Protein AF-A0A2D4PFI2-F1 (afdb_monomer_lite)

Organism: Micrurus surinamensis (NCBI:txid129470)

pLDDT: mean 85.73, std 15.77, range [30.81, 98.06]

Structure (mmCIF, N/CA/C/O backbone):
data_AF-A0A2D4PFI2-F1
#
_entry.id   AF-A0A2D4PFI2-F1
#
loop_
_atom_site.group_PDB
_atom_site.id
_atom_site.type_symbol
_atom_site.label_atom_id
_atom_site.label_alt_id
_atom_site.label_comp_id
_atom_site.label_asym_id
_atom_site.label_entity_id
_atom_site.label_seq_id
_atom_site.pdbx_PDB_ins_code
_atom_site.Cartn_x
_atom_site.Cartn_y
_atom_site.Cartn_z
_atom_site.occupancy
_atom_site.B_iso_or_equiv
_atom_site.auth_seq_id
_atom_site.auth_comp_id
_atom_site.auth_asym_id
_atom_site.auth_atom_id
_atom_site.pdbx_PDB_model_num
ATOM 1 N N . SER A 1 1 ? 15.215 8.730 -15.351 1.00 56.19 1 SER A N 1
ATOM 2 C CA . SER A 1 1 ? 14.615 8.211 -14.113 1.00 56.19 1 SER A CA 1
ATOM 3 C C . SER A 1 1 ? 13.124 8.198 -14.314 1.00 56.19 1 SER A C 1
ATOM 5 O O . SER A 1 1 ? 12.601 9.227 -14.721 1.00 56.19 1 SER A O 1
ATOM 7 N N . GLU A 1 2 ? 12.469 7.061 -14.118 1.00 67.50 2 GLU A N 1
ATOM 8 C CA . GLU A 1 2 ? 11.013 6.961 -14.252 1.00 67.50 2 GLU A CA 1
ATOM 9 C C . GLU A 1 2 ? 10.308 7.456 -12.959 1.00 67.50 2 GLU A C 1
ATOM 11 O O . GLU A 1 2 ? 9.150 7.866 -12.981 1.00 67.50 2 GLU A O 1
ATOM 16 N N . SER A 1 3 ? 11.036 7.530 -11.837 1.00 78.00 3 SER A N 1
ATOM 17 C CA . SER A 1 3 ? 10.555 8.084 -10.565 1.00 78.00 3 SER A CA 1
ATOM 18 C C . SER A 1 3 ? 10.275 9.589 -10.612 1.00 78.00 3 SER A C 1
ATOM 20 O O . SER A 1 3 ? 10.836 10.338 -11.420 1.00 78.00 3 SER A O 1
ATOM 22 N N . VAL A 1 4 ? 9.422 10.051 -9.695 1.00 77.88 4 VAL A N 1
ATOM 23 C CA . VAL A 1 4 ? 9.119 11.476 -9.552 1.00 77.88 4 VAL A CA 1
ATOM 24 C C . VAL A 1 4 ? 10.314 12.182 -8.916 1.00 77.88 4 VAL A C 1
ATOM 26 O O . VAL A 1 4 ? 10.880 11.725 -7.924 1.00 77.88 4 VAL A O 1
ATOM 29 N N . THR A 1 5 ? 10.696 13.337 -9.461 1.00 79.00 5 THR A N 1
ATOM 30 C CA . THR A 1 5 ? 11.702 14.195 -8.829 1.00 79.00 5 THR A CA 1
ATOM 31 C C . THR A 1 5 ? 11.097 14.836 -7.575 1.00 79.00 5 THR A C 1
ATOM 33 O O . THR A 1 5 ? 10.146 15.622 -7.712 1.00 79.00 5 THR A O 1
ATOM 36 N N . PRO A 1 6 ? 11.621 14.554 -6.365 1.00 74.75 6 PRO A N 1
ATOM 37 C CA . PRO A 1 6 ? 11.135 15.191 -5.150 1.00 74.75 6 PRO A CA 1
ATOM 38 C C . PRO A 1 6 ? 11.287 16.702 -5.275 1.00 74.75 6 PRO A C 1
ATOM 40 O O . PRO A 1 6 ? 12.320 17.202 -5.725 1.00 74.75 6 PRO A O 1
ATOM 43 N N . ASN A 1 7 ? 10.255 17.446 -4.898 1.00 76.25 7 ASN A N 1
ATOM 44 C CA . ASN A 1 7 ? 10.329 18.899 -4.884 1.00 76.25 7 ASN A CA 1
ATOM 45 C C . ASN A 1 7 ? 9.591 19.458 -3.663 1.00 76.25 7 ASN A C 1
ATOM 47 O O . ASN A 1 7 ? 8.689 18.798 -3.149 1.00 76.25 7 ASN A O 1
ATOM 51 N N . PRO A 1 8 ? 9.913 20.684 -3.213 1.00 71.94 8 PRO A N 1
ATOM 52 C CA . PRO A 1 8 ? 9.300 21.259 -2.015 1.00 71.94 8 PRO A CA 1
ATOM 53 C C . PRO A 1 8 ? 7.770 21.390 -2.070 1.00 71.94 8 PRO A C 1
ATOM 55 O O . PRO A 1 8 ? 7.137 21.520 -1.032 1.00 71.94 8 PRO A O 1
ATOM 58 N N . ARG A 1 9 ? 7.163 21.368 -3.266 1.00 73.88 9 ARG A N 1
ATOM 59 C CA . ARG A 1 9 ? 5.702 21.434 -3.449 1.00 73.88 9 ARG A CA 1
ATOM 60 C C . ARG A 1 9 ? 5.040 20.052 -3.476 1.00 73.88 9 ARG A C 1
ATOM 62 O O . ARG A 1 9 ? 3.823 19.969 -3.586 1.00 73.88 9 ARG A O 1
ATOM 69 N N . SER A 1 10 ? 5.828 18.983 -3.438 1.00 73.94 10 SER A N 1
ATOM 70 C CA . SER A 1 10 ? 5.381 17.593 -3.452 1.00 73.94 10 SER A CA 1
ATOM 71 C C . SER A 1 10 ? 6.451 16.716 -2.786 1.00 73.94 10 SER A C 1
ATOM 73 O O . SER A 1 10 ? 7.174 16.007 -3.499 1.00 73.94 10 SER A O 1
ATOM 75 N N . PRO A 1 11 ? 6.598 16.796 -1.451 1.00 83.94 11 PRO A N 1
ATOM 76 C CA . PRO A 1 11 ? 7.528 15.950 -0.715 1.00 83.94 11 PRO A CA 1
ATOM 77 C C . PRO A 1 11 ? 7.133 14.472 -0.817 1.00 83.94 11 PRO A C 1
ATOM 79 O O . PRO A 1 11 ? 5.997 14.138 -1.156 1.00 83.94 11 PRO A O 1
ATOM 82 N N . LEU A 1 12 ? 8.101 13.602 -0.540 1.00 90.88 12 LEU A N 1
ATOM 83 C CA . LEU A 1 12 ? 7.846 12.187 -0.294 1.00 90.88 12 LEU A CA 1
ATOM 84 C C . LEU A 1 12 ? 7.483 12.004 1.179 1.00 90.88 12 LEU A C 1
ATOM 86 O O . LEU A 1 12 ? 8.024 12.703 2.038 1.00 90.88 12 LEU A O 1
ATOM 90 N N . GLU A 1 13 ? 6.587 11.068 1.456 1.00 91.75 13 GLU A N 1
ATOM 91 C CA . GLU A 1 13 ? 6.017 10.853 2.783 1.00 91.75 13 GLU A CA 1
ATOM 92 C C . GLU A 1 13 ? 6.116 9.382 3.196 1.00 91.75 13 GLU A C 1
ATOM 94 O O . GLU A 1 13 ? 6.292 8.479 2.372 1.00 91.75 13 GLU A O 1
ATOM 99 N N . ASP A 1 14 ? 5.984 9.156 4.500 1.00 94.56 14 ASP A N 1
ATOM 100 C CA . ASP A 1 14 ? 5.856 7.827 5.078 1.00 94.56 14 ASP A CA 1
ATOM 101 C C . ASP A 1 14 ? 4.375 7.527 5.322 1.00 94.56 14 ASP A C 1
ATOM 103 O O . ASP A 1 14 ? 3.737 8.159 6.166 1.00 94.56 14 ASP A O 1
ATOM 107 N N . TYR A 1 15 ? 3.835 6.532 4.625 1.00 93.94 15 TYR A N 1
ATOM 108 C CA . TYR A 1 15 ? 2.454 6.088 4.785 1.00 93.94 15 TYR A CA 1
ATOM 109 C C . TYR A 1 15 ? 2.393 4.810 5.610 1.00 93.94 15 TYR A C 1
ATOM 111 O O . TYR A 1 15 ? 3.229 3.919 5.478 1.00 93.94 15 TYR A O 1
ATOM 119 N N . SER A 1 16 ? 1.375 4.694 6.456 1.00 95.94 16 SER A N 1
ATOM 120 C CA . SER A 1 16 ? 1.025 3.443 7.127 1.00 95.94 16 SER A CA 1
ATOM 121 C C . SER A 1 16 ? -0.459 3.175 6.931 1.00 95.94 16 SER A C 1
ATOM 123 O O . SER A 1 16 ? -1.292 4.048 7.168 1.00 95.94 16 SER A O 1
ATOM 125 N N . LEU A 1 17 ? -0.785 1.974 6.466 1.00 95.50 17 LEU A N 1
ATOM 126 C CA . LEU A 1 17 ? -2.146 1.481 6.358 1.00 95.50 17 LEU A CA 1
ATOM 127 C C . LEU A 1 17 ? -2.395 0.492 7.480 1.00 95.50 17 LEU A C 1
ATOM 129 O O . LEU A 1 17 ? -1.618 -0.439 7.678 1.00 95.50 17 LEU A O 1
ATOM 133 N N . HIS A 1 18 ? -3.507 0.685 8.173 1.00 96.94 18 HIS A N 1
ATOM 134 C CA . HIS A 1 18 ? -3.879 -0.089 9.344 1.00 96.94 18 HIS A CA 1
ATOM 135 C C . HIS A 1 18 ? -5.188 -0.828 9.084 1.00 96.94 18 HIS A C 1
ATOM 137 O O . HIS A 1 18 ? -6.143 -0.237 8.578 1.00 96.94 18 HIS A O 1
ATOM 143 N N . ILE A 1 19 ? -5.249 -2.099 9.475 1.00 97.44 19 ILE A N 1
ATOM 144 C CA . ILE A 1 19 ? -6.514 -2.824 9.601 1.00 97.44 19 ILE A CA 1
ATOM 145 C C . ILE A 1 19 ? -6.926 -2.766 11.064 1.00 97.44 19 ILE A C 1
ATOM 147 O O . ILE A 1 19 ? -6.155 -3.145 11.944 1.00 97.44 19 ILE A O 1
ATOM 151 N N . ILE A 1 20 ? -8.141 -2.293 11.321 1.00 97.25 20 ILE A N 1
ATOM 152 C CA . ILE A 1 20 ? -8.683 -2.147 12.669 1.00 97.25 20 ILE A CA 1
ATOM 153 C C . ILE A 1 20 ? -9.968 -2.963 12.757 1.00 97.25 20 ILE A C 1
ATOM 155 O O . ILE A 1 20 ? -10.877 -2.787 11.945 1.00 97.25 20 ILE A O 1
ATOM 159 N N . ASP A 1 21 ? -10.052 -3.837 13.755 1.00 95.88 21 ASP A N 1
ATOM 160 C CA . ASP A 1 21 ? -11.314 -4.453 14.150 1.00 95.88 21 ASP A CA 1
ATOM 161 C C . ASP A 1 21 ? -12.178 -3.398 14.850 1.00 95.88 21 ASP A C 1
ATOM 163 O O . ASP A 1 21 ? -11.843 -2.918 15.931 1.00 95.88 21 ASP A O 1
ATOM 167 N N . LEU A 1 22 ? -13.300 -3.033 14.231 1.00 95.38 22 LEU A N 1
ATOM 168 C CA . LEU A 1 22 ? -14.195 -1.996 14.743 1.00 95.38 22 LEU A CA 1
ATOM 169 C C . LEU A 1 22 ? -14.997 -2.430 15.976 1.00 95.38 22 LEU A C 1
ATOM 171 O O . LEU A 1 22 ? -15.452 -1.567 16.722 1.00 95.38 22 LEU A O 1
ATOM 175 N N . HIS A 1 23 ? -15.190 -3.733 16.201 1.00 96.06 23 HIS A N 1
ATOM 176 C CA . HIS A 1 23 ? -15.917 -4.216 17.373 1.00 96.06 23 HIS A CA 1
ATOM 177 C C . HIS A 1 23 ? -15.055 -4.114 18.632 1.00 96.06 23 HIS A C 1
ATOM 179 O O . HIS A 1 23 ? -15.521 -3.653 19.672 1.00 96.06 23 HIS A O 1
ATOM 185 N N . THR A 1 24 ? -13.793 -4.534 18.530 1.00 96.44 24 THR A N 1
ATOM 186 C CA . THR A 1 24 ? -12.859 -4.552 19.665 1.00 96.44 24 THR A CA 1
ATOM 187 C C . THR A 1 24 ? -11.966 -3.312 19.743 1.00 96.44 24 THR A C 1
ATOM 189 O O . THR A 1 24 ? -11.332 -3.080 20.769 1.00 96.44 24 THR A O 1
ATOM 192 N N . GLY A 1 25 ? -11.891 -2.517 18.672 1.00 95.50 25 GLY A N 1
ATOM 193 C CA . GLY A 1 25 ? -10.954 -1.399 18.528 1.00 95.50 25 GLY A CA 1
ATOM 194 C C . GLY A 1 25 ? -9.498 -1.836 18.329 1.00 95.50 25 GLY A C 1
ATOM 195 O O . GLY A 1 25 ? -8.591 -1.009 18.416 1.00 95.50 25 GLY A O 1
ATOM 196 N N . ARG A 1 26 ? -9.243 -3.131 18.104 1.00 97.12 26 ARG A N 1
ATOM 197 C CA . ARG A 1 26 ? -7.889 -3.685 18.025 1.00 97.12 26 ARG A CA 1
ATOM 198 C C . ARG A 1 26 ? -7.250 -3.390 16.668 1.00 97.12 26 ARG A C 1
ATOM 200 O O . ARG A 1 26 ? -7.846 -3.652 15.627 1.00 97.12 26 ARG A O 1
ATOM 207 N N . LEU A 1 27 ? -6.000 -2.928 16.684 1.00 97.44 27 LEU A N 1
ATOM 208 C CA . LEU A 1 27 ? -5.137 -2.904 15.501 1.00 97.44 27 LEU A CA 1
ATOM 209 C C . LEU A 1 27 ? -4.749 -4.345 15.135 1.00 97.44 27 LEU A C 1
ATOM 211 O O . LEU A 1 27 ? -4.069 -5.012 15.914 1.00 97.44 27 LEU A O 1
ATOM 215 N N . CYS A 1 28 ? -5.197 -4.824 13.979 1.00 97.50 28 CYS A N 1
ATOM 216 C CA . CYS A 1 28 ? -4.987 -6.202 13.534 1.00 97.50 28 CYS A CA 1
ATOM 217 C C . CYS A 1 28 ? -3.695 -6.366 12.728 1.00 97.50 28 CYS A C 1
ATOM 219 O O . CYS A 1 28 ? -2.942 -7.302 12.977 1.00 97.50 28 CYS A O 1
ATOM 221 N N . ASP A 1 29 ? -3.426 -5.455 11.793 1.00 98.06 29 ASP A N 1
ATOM 222 C CA . ASP A 1 29 ? -2.232 -5.504 10.944 1.00 98.06 29 ASP A CA 1
ATOM 223 C C . ASP A 1 29 ? -1.863 -4.101 10.439 1.00 98.06 29 ASP A C 1
ATOM 225 O O . ASP A 1 29 ? -2.670 -3.165 10.485 1.00 98.06 29 ASP A O 1
ATOM 229 N N . THR A 1 30 ? -0.619 -3.933 9.994 1.00 97.88 30 THR A N 1
ATOM 230 C CA . THR A 1 30 ? -0.078 -2.684 9.455 1.00 97.88 30 THR A CA 1
ATOM 231 C C . THR A 1 30 ? 0.828 -2.941 8.254 1.00 97.88 30 THR A C 1
ATOM 233 O O . THR A 1 30 ? 1.666 -3.843 8.259 1.00 97.88 30 THR A O 1
ATOM 236 N N . ARG A 1 31 ? 0.701 -2.101 7.224 1.00 96.38 31 ARG A N 1
ATOM 237 C CA . ARG A 1 31 ? 1.633 -2.035 6.091 1.00 96.38 31 ARG A CA 1
ATOM 238 C C . ARG A 1 31 ? 2.178 -0.626 5.941 1.00 96.38 31 ARG A C 1
ATOM 240 O O . ARG A 1 31 ? 1.415 0.333 5.986 1.00 96.38 31 ARG A O 1
ATOM 247 N N . THR A 1 32 ? 3.488 -0.516 5.745 1.00 96.56 32 THR A N 1
ATOM 248 C CA . THR A 1 32 ? 4.195 0.768 5.732 1.00 96.56 32 THR A CA 1
ATOM 249 C C . THR A 1 32 ? 4.897 0.982 4.401 1.00 96.56 32 THR A C 1
ATOM 251 O O . THR A 1 32 ? 5.620 0.106 3.934 1.00 96.56 32 THR A O 1
ATOM 254 N N . PHE A 1 33 ? 4.725 2.173 3.835 1.00 94.69 33 PHE A N 1
ATOM 255 C CA . PHE A 1 33 ? 5.392 2.655 2.631 1.00 94.69 33 PHE A CA 1
ATOM 256 C C . PHE A 1 33 ? 6.271 3.835 3.031 1.00 94.69 33 PHE A C 1
ATOM 258 O O . PHE A 1 33 ? 5.793 4.767 3.675 1.00 94.69 33 PHE A O 1
ATOM 265 N N . LYS A 1 34 ? 7.565 3.769 2.722 1.00 94.06 34 LYS A N 1
ATOM 266 C CA . LYS A 1 34 ? 8.556 4.767 3.138 1.00 94.06 34 LYS A CA 1
ATOM 267 C C . LYS A 1 34 ? 9.003 5.600 1.953 1.00 94.06 34 LYS A C 1
ATOM 269 O O . LYS A 1 34 ? 9.245 5.037 0.885 1.00 94.06 34 LYS A O 1
ATOM 274 N N . CYS A 1 35 ? 9.162 6.906 2.163 1.00 92.38 35 CYS A N 1
ATOM 275 C CA . CYS A 1 35 ? 9.597 7.837 1.120 1.00 92.38 35 CYS A CA 1
ATOM 276 C C . CYS A 1 35 ? 8.815 7.639 -0.196 1.00 92.38 35 CYS A C 1
ATOM 278 O O . CYS A 1 35 ? 9.405 7.505 -1.269 1.00 92.38 35 CYS A O 1
ATOM 280 N N . ASP A 1 36 ? 7.489 7.567 -0.112 1.00 92.81 36 ASP A N 1
ATOM 281 C CA . ASP A 1 36 ? 6.601 7.297 -1.245 1.00 92.81 36 ASP A CA 1
ATOM 282 C C . ASP A 1 36 ? 5.766 8.544 -1.582 1.00 92.81 36 ASP A C 1
ATOM 284 O O . ASP A 1 36 ? 5.776 9.554 -0.875 1.00 92.81 36 ASP A O 1
ATOM 288 N N . LYS A 1 37 ? 5.028 8.472 -2.683 1.00 91.88 37 LYS A N 1
ATOM 289 C CA . LYS A 1 37 ? 3.943 9.365 -3.045 1.00 91.88 37 LYS A CA 1
ATOM 290 C C . LYS A 1 37 ? 2.698 8.538 -3.377 1.00 91.88 37 LYS A C 1
ATOM 292 O O . LYS A 1 37 ? 2.531 8.080 -4.508 1.00 91.88 37 LYS A O 1
ATOM 297 N N . VAL A 1 38 ? 1.790 8.426 -2.409 1.00 91.62 38 VAL A N 1
ATOM 298 C CA . VAL A 1 38 ? 0.477 7.782 -2.570 1.00 91.62 38 VAL A CA 1
ATOM 299 C C . VAL A 1 38 ? -0.607 8.862 -2.593 1.00 91.62 38 VAL A C 1
ATOM 301 O O . VAL A 1 38 ? -0.808 9.589 -1.624 1.00 91.62 38 VAL A O 1
ATOM 304 N N . ILE A 1 39 ? -1.322 9.003 -3.714 1.00 89.19 39 ILE A N 1
ATOM 305 C CA . ILE A 1 39 ? -2.317 10.076 -3.889 1.00 89.19 39 ILE A CA 1
ATOM 306 C C . ILE A 1 39 ? -3.653 9.662 -3.258 1.00 89.19 39 ILE A C 1
ATOM 308 O O . ILE A 1 39 ? -4.444 8.948 -3.865 1.00 89.19 39 ILE A O 1
ATOM 312 N N . LEU A 1 40 ? -3.945 10.133 -2.047 1.00 86.00 40 LEU A N 1
ATOM 313 C CA . LEU A 1 40 ? -5.190 9.777 -1.346 1.00 86.00 40 LEU A CA 1
ATOM 314 C C . LEU A 1 40 ? -6.416 10.585 -1.808 1.00 86.00 40 LEU A C 1
ATOM 316 O O . LEU A 1 40 ? -7.554 10.148 -1.632 1.00 86.00 40 LEU A O 1
ATOM 320 N N . SER A 1 41 ? -6.206 11.749 -2.430 1.00 84.50 41 SER A N 1
ATOM 321 C CA . 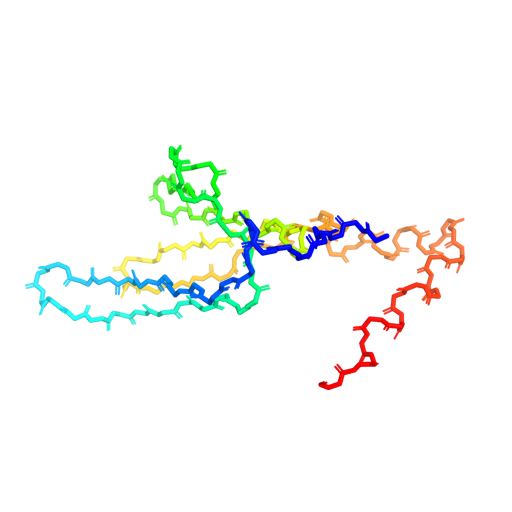SER A 1 41 ? -7.288 12.584 -2.959 1.00 84.50 41 SER A CA 1
ATOM 322 C C . SER A 1 41 ? -8.149 11.802 -3.949 1.00 84.50 41 SER A C 1
ATOM 324 O O . SER A 1 41 ? -7.639 11.228 -4.910 1.00 84.50 41 SER A O 1
ATOM 326 N N . HIS A 1 42 ? -9.464 11.790 -3.718 1.00 78.00 42 HIS A N 1
ATOM 327 C CA . HIS A 1 42 ? -10.438 11.062 -4.540 1.00 78.00 42 HIS A CA 1
ATOM 328 C C . HIS A 1 42 ? -10.120 9.567 -4.733 1.00 78.00 42 HIS A C 1
ATOM 330 O O . HIS A 1 42 ? -10.513 8.999 -5.749 1.00 78.00 42 HIS A O 1
ATOM 336 N N . ASN A 1 43 ? -9.417 8.930 -3.784 1.00 77.88 43 ASN A N 1
ATOM 337 C CA . ASN A 1 43 ? -9.015 7.520 -3.863 1.00 77.88 43 ASN A CA 1
ATOM 338 C C . ASN A 1 43 ? -8.169 7.185 -5.113 1.00 77.88 43 ASN A C 1
ATOM 340 O O . ASN A 1 43 ? -8.173 6.051 -5.585 1.00 77.88 43 ASN A O 1
ATOM 344 N N . GLN A 1 44 ? -7.448 8.161 -5.680 1.00 86.06 44 GLN A N 1
ATOM 345 C CA . GLN A 1 44 ? -6.683 7.973 -6.924 1.00 86.06 44 GLN A CA 1
ATOM 346 C C . GLN A 1 44 ? -5.498 7.010 -6.774 1.00 86.06 44 GLN A C 1
ATOM 348 O O . GLN A 1 44 ? -5.080 6.393 -7.748 1.00 86.06 44 GLN A O 1
ATOM 353 N N . GLY A 1 45 ? -4.954 6.890 -5.566 1.00 87.69 45 GLY A N 1
ATOM 354 C CA . GLY A 1 45 ? -3.807 6.048 -5.244 1.00 87.69 45 GLY A CA 1
ATOM 355 C C . GLY A 1 45 ? -4.129 4.860 -4.344 1.00 87.69 45 GLY A C 1
ATOM 356 O O . GLY A 1 45 ? -3.218 4.116 -3.995 1.00 87.69 45 GLY A O 1
ATOM 357 N N . LEU A 1 46 ? -5.391 4.678 -3.946 1.00 93.06 46 LEU A N 1
ATOM 358 C CA . LEU A 1 46 ? -5.808 3.609 -3.041 1.00 93.06 46 LEU A CA 1
ATOM 359 C C . LEU A 1 46 ? -7.251 3.213 -3.328 1.00 93.06 46 LEU A C 1
ATOM 361 O O . LEU A 1 46 ? -8.149 4.047 -3.249 1.00 93.06 46 LEU A O 1
ATOM 365 N N . TYR A 1 47 ? -7.488 1.934 -3.610 1.00 93.94 47 TYR A N 1
ATOM 366 C CA . TYR A 1 47 ? -8.827 1.427 -3.891 1.00 93.94 47 TYR A CA 1
ATOM 367 C C . TYR A 1 47 ? -9.047 0.049 -3.270 1.00 93.94 47 TYR A C 1
ATOM 369 O O . TYR A 1 47 ? -8.239 -0.858 -3.459 1.00 93.94 47 TYR A O 1
ATOM 377 N N . LEU A 1 48 ? -10.159 -0.120 -2.553 1.00 94.19 48 LEU A N 1
ATOM 378 C CA . LEU A 1 48 ? -10.586 -1.398 -1.985 1.00 94.19 48 LEU A CA 1
ATOM 379 C C . LEU A 1 48 ? -11.820 -1.893 -2.740 1.00 94.19 48 LEU A C 1
ATOM 381 O O . LEU A 1 48 ? -12.871 -1.253 -2.714 1.00 94.19 48 LEU A O 1
ATOM 385 N N . TYR A 1 49 ? -11.708 -3.051 -3.385 1.00 94.75 49 TYR A N 1
ATOM 386 C CA . TYR A 1 49 ? -12.823 -3.732 -4.030 1.00 94.75 49 TYR A CA 1
ATOM 387 C C . TYR A 1 49 ? -13.048 -5.095 -3.382 1.00 94.75 49 TYR A C 1
ATOM 389 O O . TYR A 1 49 ? -12.206 -5.987 -3.487 1.00 94.75 49 TYR A O 1
ATOM 397 N N . LYS A 1 50 ? -14.204 -5.269 -2.730 1.00 95.69 50 LYS A N 1
ATOM 398 C CA . LYS A 1 50 ? -14.491 -6.430 -1.872 1.00 95.69 50 LYS A CA 1
ATOM 399 C C . LYS A 1 50 ? -13.402 -6.567 -0.800 1.00 95.69 50 LYS A C 1
ATOM 401 O O . LYS A 1 50 ? -13.350 -5.754 0.112 1.00 95.69 50 LYS A O 1
ATOM 406 N N . ASN A 1 51 ? -12.534 -7.563 -0.936 1.00 96.88 51 ASN A N 1
ATOM 407 C CA . ASN A 1 51 ? -11.417 -7.841 -0.048 1.00 96.88 51 ASN A CA 1
ATOM 408 C C . ASN A 1 51 ? -10.051 -7.641 -0.727 1.00 96.88 51 ASN A C 1
ATOM 410 O O . ASN A 1 51 ? -9.043 -8.055 -0.170 1.00 96.88 51 ASN A O 1
ATOM 414 N N . ILE A 1 52 ? -10.003 -7.034 -1.916 1.00 97.44 52 ILE A N 1
ATOM 415 C CA . ILE A 1 52 ? -8.761 -6.735 -2.636 1.00 97.44 52 ILE A CA 1
ATOM 416 C C . ILE A 1 52 ? -8.459 -5.245 -2.525 1.00 97.44 52 ILE A C 1
ATOM 418 O O . ILE A 1 52 ? -9.241 -4.412 -2.983 1.00 97.44 52 ILE A O 1
ATOM 422 N N . LEU A 1 53 ? -7.320 -4.919 -1.924 1.00 96.81 53 LEU A N 1
ATOM 423 C CA . LEU A 1 53 ? -6.794 -3.570 -1.780 1.00 96.81 53 LEU A CA 1
ATOM 424 C C . LEU A 1 53 ? -5.672 -3.349 -2.795 1.00 96.81 53 LEU A C 1
ATOM 426 O O . LEU A 1 53 ? -4.671 -4.057 -2.772 1.00 96.81 53 LEU A O 1
ATOM 430 N N . ALA A 1 54 ? -5.819 -2.344 -3.650 1.00 96.69 54 ALA A N 1
ATOM 431 C CA . ALA A 1 54 ? -4.777 -1.894 -4.561 1.00 96.69 54 ALA A CA 1
ATOM 432 C C . ALA A 1 54 ? -4.245 -0.526 -4.122 1.00 96.69 54 ALA A C 1
ATOM 434 O O . ALA A 1 54 ? -5.026 0.379 -3.817 1.00 96.69 54 ALA A O 1
ATOM 435 N N . ILE A 1 55 ? -2.923 -0.376 -4.113 1.00 96.38 55 ILE A N 1
ATOM 436 C CA . ILE A 1 55 ? -2.222 0.858 -3.751 1.00 96.38 55 ILE A CA 1
ATOM 437 C C . ILE A 1 55 ? -1.269 1.215 -4.8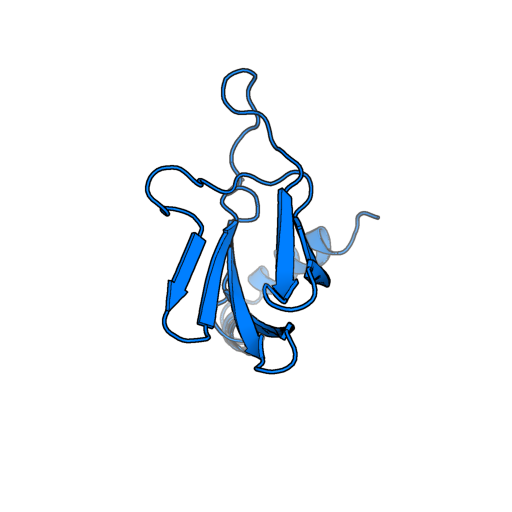83 1.00 96.38 55 ILE A C 1
ATOM 439 O O . ILE A 1 55 ? -0.427 0.404 -5.263 1.00 96.38 55 ILE A O 1
ATOM 443 N N . LEU A 1 56 ? -1.396 2.427 -5.412 1.00 95.62 56 LEU A N 1
ATOM 444 C CA . LEU A 1 56 ? -0.488 2.969 -6.413 1.00 95.62 56 LEU A CA 1
ATOM 445 C C . LEU A 1 56 ? 0.601 3.790 -5.719 1.00 95.62 56 LEU A C 1
ATOM 447 O O . LEU A 1 56 ? 0.364 4.911 -5.266 1.00 95.62 56 LEU A O 1
ATOM 451 N N . SER A 1 57 ? 1.797 3.216 -5.689 1.00 94.38 57 SER A N 1
ATOM 452 C CA . SER A 1 57 ? 3.037 3.860 -5.286 1.00 94.38 57 SER A CA 1
ATOM 453 C C . SER A 1 57 ? 3.627 4.600 -6.489 1.00 94.38 57 SER A C 1
ATOM 455 O O . SER A 1 57 ? 4.189 4.000 -7.412 1.00 94.38 57 SER A O 1
ATOM 457 N N . VAL A 1 58 ? 3.436 5.922 -6.541 1.00 92.44 58 VAL A N 1
ATOM 458 C CA . VAL A 1 58 ? 3.846 6.726 -7.706 1.00 92.44 58 VAL A CA 1
ATOM 459 C C . VAL A 1 58 ? 5.364 6.872 -7.754 1.00 92.44 58 VAL A C 1
ATOM 461 O O . VAL A 1 58 ? 5.949 6.862 -8.837 1.00 92.44 58 VAL A O 1
ATOM 464 N N . GLN A 1 59 ? 6.013 7.005 -6.596 1.00 92.38 59 GLN A N 1
ATOM 465 C CA . GLN A 1 59 ? 7.455 7.219 -6.538 1.00 92.38 59 GLN A CA 1
ATOM 466 C C . GLN A 1 59 ? 8.233 5.957 -6.937 1.00 92.38 59 GLN A C 1
ATOM 468 O O . GLN A 1 59 ? 9.215 6.055 -7.676 1.00 92.38 59 GLN A O 1
ATOM 473 N N . GLN A 1 60 ? 7.769 4.785 -6.504 1.00 90.69 60 GLN A N 1
ATOM 474 C CA . GLN A 1 60 ? 8.359 3.479 -6.792 1.00 90.69 60 GLN A CA 1
ATOM 475 C C . GLN A 1 60 ? 7.792 2.874 -8.085 1.00 90.69 60 GLN A C 1
ATOM 477 O O . GLN A 1 60 ? 8.173 1.767 -8.456 1.00 90.69 60 GLN A O 1
ATOM 482 N N . GLN A 1 61 ? 6.882 3.580 -8.767 1.00 92.19 61 GLN A N 1
ATOM 483 C CA . GLN A 1 61 ? 6.214 3.134 -9.991 1.00 92.19 61 GLN A CA 1
ATOM 484 C C . GLN A 1 61 ? 5.623 1.729 -9.890 1.00 92.19 61 GLN A C 1
ATOM 486 O O . GLN A 1 61 ? 5.811 0.882 -10.764 1.00 92.19 61 GLN A O 1
ATOM 491 N N . THR A 1 62 ? 4.946 1.470 -8.782 1.00 94.06 62 THR A N 1
ATOM 492 C CA . THR A 1 62 ? 4.517 0.125 -8.434 1.00 94.06 62 THR A CA 1
ATOM 493 C C . THR A 1 62 ? 3.071 0.136 -7.957 1.00 94.06 62 THR A C 1
ATOM 495 O O . THR A 1 62 ? 2.649 1.002 -7.195 1.00 94.06 62 THR A O 1
ATOM 498 N N . ILE A 1 63 ? 2.287 -0.836 -8.409 1.00 95.56 63 ILE A N 1
ATOM 499 C CA . ILE A 1 63 ? 0.963 -1.139 -7.879 1.00 95.56 63 ILE A CA 1
ATOM 500 C C . ILE A 1 63 ? 1.112 -2.327 -6.937 1.00 95.56 63 ILE A C 1
ATOM 502 O O . ILE A 1 63 ? 1.488 -3.422 -7.355 1.00 95.56 63 ILE A O 1
ATOM 506 N N . HIS A 1 64 ? 0.783 -2.113 -5.672 1.00 96.44 64 HIS A N 1
ATOM 507 C CA . HIS A 1 64 ? 0.756 -3.148 -4.651 1.00 96.44 64 HIS A CA 1
ATOM 508 C C . HIS A 1 64 ? -0.672 -3.656 -4.498 1.00 96.44 64 HIS A C 1
ATOM 510 O O . HIS A 1 64 ? -1.588 -2.872 -4.245 1.00 96.44 64 HIS A O 1
ATOM 516 N N . VAL A 1 65 ? -0.868 -4.960 -4.664 1.00 96.56 65 VAL A N 1
ATOM 517 C CA . VAL A 1 65 ? -2.166 -5.621 -4.544 1.00 96.56 65 VAL A CA 1
ATOM 518 C C . VAL A 1 65 ? -2.128 -6.545 -3.341 1.00 96.56 65 VAL A C 1
ATOM 520 O O . VAL A 1 65 ? -1.383 -7.526 -3.308 1.00 96.56 65 VAL A O 1
ATOM 523 N N . PHE A 1 66 ? -2.981 -6.244 -2.372 1.00 97.56 66 PHE A N 1
ATOM 524 C CA . PHE A 1 66 ? -3.170 -7.023 -1.164 1.00 97.56 66 PHE A CA 1
ATOM 525 C C . PHE A 1 66 ? -4.564 -7.633 -1.146 1.00 97.56 66 PHE A C 1
ATOM 527 O O . PHE A 1 66 ? -5.533 -7.029 -1.603 1.00 97.56 66 PHE A O 1
ATOM 534 N N . GLN A 1 67 ? -4.684 -8.801 -0.537 1.00 98.00 67 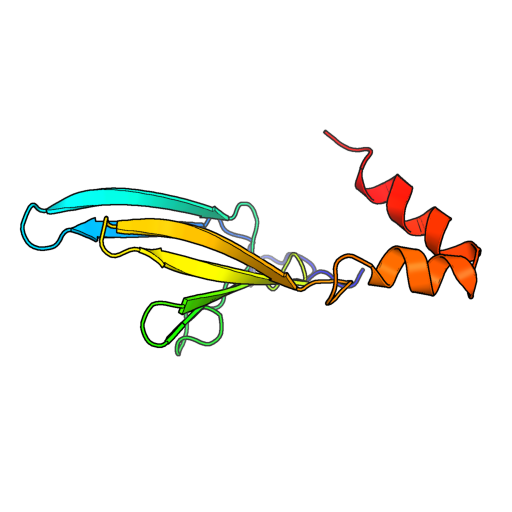GLN A N 1
ATOM 535 C CA . GLN A 1 67 ? -5.954 -9.325 -0.074 1.00 98.00 67 GLN A CA 1
ATOM 536 C C . GLN A 1 67 ? -6.068 -9.071 1.428 1.00 98.00 67 GLN A C 1
ATOM 538 O O . GLN A 1 67 ? -5.183 -9.433 2.197 1.00 98.00 67 GLN A O 1
ATOM 543 N N . VAL A 1 68 ? -7.174 -8.467 1.845 1.00 97.69 68 VAL A N 1
ATOM 544 C CA . VAL A 1 68 ? -7.551 -8.322 3.250 1.00 97.69 68 VAL A CA 1
ATOM 545 C C . VAL A 1 68 ? -8.321 -9.573 3.667 1.00 97.69 68 VAL A C 1
ATOM 547 O O . VAL A 1 68 ? -9.310 -9.948 3.033 1.00 97.69 68 VAL A O 1
ATOM 550 N N . THR A 1 69 ? -7.853 -10.256 4.704 1.00 97.12 69 THR A N 1
ATOM 551 C CA . THR A 1 69 ? -8.489 -11.477 5.215 1.00 97.12 69 THR A CA 1
ATOM 552 C C . THR A 1 69 ? -9.623 -11.163 6.189 1.00 97.12 69 THR A C 1
ATOM 554 O O . THR A 1 69 ? -9.728 -10.049 6.707 1.00 97.12 69 THR A O 1
ATOM 557 N N . ALA A 1 70 ? -10.476 -12.153 6.466 1.00 95.06 70 ALA A N 1
ATOM 558 C CA . ALA A 1 70 ? -11.524 -12.014 7.478 1.00 95.06 70 ALA A CA 1
ATOM 559 C C . ALA A 1 70 ? -10.935 -11.868 8.895 1.00 95.06 70 ALA A C 1
ATOM 561 O O . ALA A 1 70 ? -11.550 -11.262 9.767 1.00 95.06 70 ALA A O 1
ATOM 562 N N . GLU A 1 71 ? -9.723 -12.380 9.104 1.00 94.75 71 GLU A N 1
ATOM 563 C CA . GLU A 1 71 ? -8.957 -12.297 10.346 1.00 94.75 71 GLU A CA 1
ATOM 564 C C . GLU A 1 71 ? -8.286 -10.925 10.540 1.00 94.75 71 GLU A C 1
ATOM 566 O O . GLU A 1 71 ? -7.734 -10.650 11.607 1.00 94.75 71 GLU A O 1
ATOM 571 N N . GLY A 1 72 ? -8.352 -10.048 9.532 1.00 95.94 72 GLY A N 1
ATOM 572 C CA . GLY A 1 72 ? -7.831 -8.687 9.589 1.00 95.94 72 GLY A CA 1
ATOM 573 C C . GLY A 1 72 ? -6.343 -8.566 9.257 1.00 95.94 72 GLY A C 1
ATOM 574 O O . GLY A 1 72 ? -5.673 -7.698 9.810 1.00 95.94 72 GLY A O 1
ATOM 575 N N . THR A 1 73 ? -5.826 -9.416 8.370 1.00 97.50 73 THR A N 1
ATOM 576 C CA . THR A 1 73 ? -4.426 -9.393 7.913 1.00 97.50 73 THR A CA 1
ATOM 577 C C . THR A 1 73 ? -4.303 -9.024 6.438 1.00 97.50 73 THR A C 1
ATOM 579 O O . THR A 1 73 ? -5.218 -9.262 5.644 1.00 97.50 73 THR A O 1
ATOM 582 N N . PHE A 1 74 ? -3.159 -8.452 6.061 1.00 97.69 74 PHE A N 1
ATOM 583 C CA . PHE A 1 74 ? -2.779 -8.247 4.667 1.00 97.69 74 PHE A CA 1
ATOM 584 C C . PHE A 1 74 ? -2.047 -9.478 4.127 1.00 97.69 74 PHE A C 1
ATOM 586 O O . PHE A 1 74 ? -1.006 -9.879 4.652 1.00 97.69 74 PHE A O 1
ATOM 593 N N . ILE A 1 75 ? -2.554 -10.036 3.031 1.00 97.75 75 ILE A N 1
ATOM 594 C CA . ILE A 1 75 ? -1.849 -11.014 2.200 1.00 97.75 75 ILE A CA 1
ATOM 595 C C . ILE A 1 75 ? -1.345 -10.296 0.952 1.00 97.75 75 ILE A C 1
ATOM 597 O O . ILE A 1 75 ? -2.139 -9.730 0.205 1.00 97.75 75 ILE A O 1
ATOM 601 N N . ASP A 1 76 ? -0.039 -10.340 0.715 1.00 95.56 76 ASP A N 1
ATOM 602 C CA . ASP A 1 76 ? 0.579 -9.868 -0.521 1.00 95.56 76 ASP A CA 1
ATOM 603 C C . ASP A 1 76 ? 0.161 -10.782 -1.685 1.00 95.56 76 ASP A C 1
ATOM 605 O O . ASP A 1 76 ? 0.523 -11.956 -1.725 1.00 95.56 76 ASP A O 1
ATOM 609 N N . VAL A 1 77 ? -0.652 -10.263 -2.611 1.00 94.75 77 VAL A N 1
ATOM 610 C CA . VAL A 1 77 ? -1.161 -11.033 -3.762 1.00 94.75 77 VAL A CA 1
ATOM 611 C C . VAL A 1 77 ? -0.285 -10.812 -4.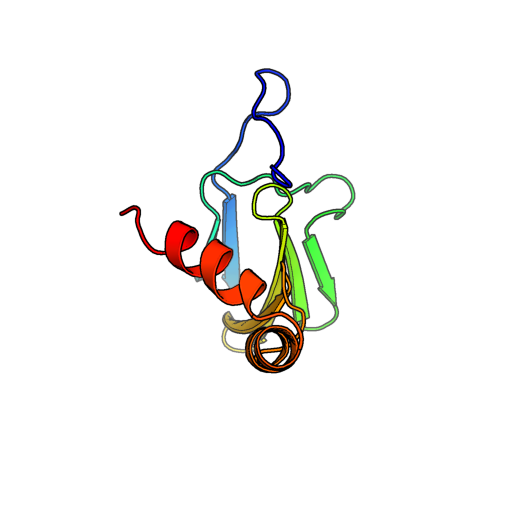980 1.00 94.75 77 VAL A C 1
ATOM 613 O O . VAL A 1 77 ? 0.054 -11.759 -5.684 1.00 94.75 77 VAL A O 1
ATOM 616 N N . ARG A 1 78 ? 0.031 -9.547 -5.274 1.00 93.56 78 ARG A N 1
ATOM 617 C CA . ARG A 1 78 ? 0.827 -9.184 -6.445 1.00 93.56 78 ARG A CA 1
ATOM 618 C C . ARG A 1 78 ? 1.442 -7.805 -6.288 1.00 93.56 78 ARG A C 1
ATOM 620 O O . ARG A 1 78 ? 0.817 -6.895 -5.752 1.00 93.56 78 ARG A O 1
ATOM 627 N N . THR A 1 79 ? 2.614 -7.642 -6.880 1.00 93.88 79 THR A N 1
ATOM 628 C CA . THR A 1 79 ? 3.278 -6.353 -7.057 1.00 93.88 79 THR A CA 1
ATOM 629 C C . THR A 1 79 ? 3.523 -6.163 -8.548 1.00 93.88 79 THR A C 1
ATOM 631 O O . THR A 1 79 ? 4.133 -7.019 -9.181 1.00 93.88 79 THR A O 1
ATOM 634 N N . ILE A 1 80 ? 2.996 -5.085 -9.126 1.00 94.62 80 ILE A N 1
ATOM 635 C CA . ILE A 1 80 ? 3.091 -4.788 -10.562 1.00 94.62 80 ILE A CA 1
ATOM 636 C C . ILE A 1 80 ? 3.935 -3.529 -10.710 1.00 94.62 80 ILE A C 1
ATOM 638 O O . ILE A 1 80 ? 3.528 -2.476 -10.233 1.00 94.62 80 ILE A O 1
ATOM 642 N N . GLY A 1 81 ? 5.087 -3.624 -11.362 1.00 92.88 81 GLY A N 1
ATOM 643 C CA . GLY A 1 81 ? 5.987 -2.485 -11.560 1.00 92.88 81 GLY A CA 1
ATOM 644 C C . GLY A 1 81 ? 6.568 -2.503 -12.964 1.00 92.88 81 GLY A C 1
ATOM 645 O O . GLY A 1 81 ? 5.830 -2.604 -13.941 1.00 92.88 81 GLY A O 1
ATOM 646 N N . ARG A 1 82 ? 7.901 -2.479 -13.066 1.00 88.06 82 ARG A N 1
ATOM 647 C CA . ARG A 1 82 ? 8.622 -2.648 -14.342 1.00 88.06 82 ARG A CA 1
ATOM 648 C C . ARG A 1 82 ? 8.193 -3.904 -15.110 1.00 88.06 82 ARG A C 1
ATOM 650 O O . ARG A 1 82 ? 8.170 -3.893 -16.336 1.00 88.06 82 ARG A O 1
ATOM 657 N N . PHE A 1 83 ? 7.874 -4.966 -14.380 1.00 88.69 83 PHE A N 1
ATOM 658 C CA . PHE A 1 83 ? 7.357 -6.212 -14.922 1.00 88.69 83 PHE A CA 1
ATOM 659 C C . PHE A 1 83 ? 5.963 -6.473 -14.371 1.00 88.69 83 PHE A C 1
ATOM 661 O O . PHE A 1 83 ? 5.649 -6.117 -13.228 1.00 88.69 83 PHE A O 1
ATOM 668 N N . CYS A 1 84 ? 5.130 -7.092 -15.198 1.00 87.88 84 CYS A N 1
ATOM 669 C CA . CYS A 1 84 ? 3.789 -7.485 -14.812 1.00 87.88 84 CYS A CA 1
ATOM 670 C C . CYS A 1 84 ? 3.813 -8.880 -14.191 1.00 87.88 84 CYS A C 1
ATOM 672 O O . CYS A 1 84 ? 3.105 -9.115 -13.210 1.00 87.88 84 CYS A O 1
ATOM 674 N N . TYR A 1 85 ? 4.601 -9.794 -14.750 1.00 86.38 85 TYR A N 1
ATOM 675 C CA . TYR A 1 85 ? 4.681 -11.202 -14.370 1.00 86.38 85 TYR A CA 1
ATOM 676 C C . TYR A 1 85 ? 6.084 -11.570 -13.877 1.00 86.38 85 TYR A C 1
ATOM 678 O O . TYR A 1 85 ? 7.065 -10.884 -14.162 1.00 86.38 85 TYR A O 1
ATOM 686 N N . GLU A 1 86 ? 6.175 -12.658 -13.113 1.00 84.06 86 GLU A N 1
ATOM 687 C CA . GLU A 1 86 ? 7.432 -13.112 -12.502 1.00 84.06 86 GLU A CA 1
ATOM 688 C C . GLU A 1 86 ? 8.468 -13.569 -13.542 1.00 84.06 86 GLU A C 1
ATOM 690 O O . GLU A 1 86 ? 9.672 -13.456 -13.318 1.00 84.06 86 GLU A O 1
ATOM 695 N N . ASP A 1 87 ? 8.010 -14.059 -14.693 1.00 88.38 87 ASP A N 1
ATOM 696 C CA . ASP A 1 87 ? 8.825 -14.603 -15.777 1.00 88.38 87 ASP A CA 1
ATOM 697 C C . ASP A 1 87 ? 9.172 -13.581 -16.872 1.00 88.38 87 ASP A C 1
ATOM 699 O O . ASP A 1 87 ? 10.004 -13.876 -17.735 1.00 88.38 87 ASP A O 1
ATOM 703 N N . ASP A 1 88 ? 8.624 -12.361 -16.817 1.00 89.31 88 ASP A N 1
ATOM 704 C CA . ASP A 1 88 ? 8.860 -11.312 -17.821 1.00 89.31 88 ASP A CA 1
ATOM 705 C C . ASP A 1 88 ? 10.357 -11.011 -17.993 1.00 89.31 88 ASP A C 1
ATOM 707 O O . ASP A 1 88 ? 10.845 -10.871 -19.117 1.00 89.31 88 ASP A O 1
ATOM 711 N N . LEU A 1 89 ? 11.115 -10.947 -16.891 1.00 87.12 89 LEU A N 1
ATOM 712 C CA . LEU A 1 89 ? 12.556 -10.689 -16.944 1.00 87.12 89 LEU A CA 1
ATOM 713 C C . LEU A 1 89 ? 13.300 -11.813 -17.674 1.00 87.12 89 LEU A C 1
ATOM 715 O O . LEU A 1 89 ? 14.187 -11.541 -18.485 1.00 87.12 89 LEU A O 1
ATOM 719 N N . LEU A 1 90 ? 12.936 -13.070 -17.404 1.00 87.62 90 LEU A N 1
ATOM 720 C CA . LEU A 1 90 ? 13.543 -14.227 -18.058 1.00 87.62 90 LEU A CA 1
ATOM 721 C C . LEU A 1 90 ? 13.254 -14.194 -19.561 1.00 87.62 90 LEU A C 1
ATOM 723 O O . LEU A 1 90 ? 14.184 -14.281 -20.366 1.00 87.62 90 LEU A O 1
ATOM 727 N N . MET A 1 91 ? 11.990 -13.983 -19.928 1.00 88.19 91 MET A N 1
ATOM 728 C CA . MET A 1 91 ? 11.541 -13.879 -21.316 1.00 88.19 91 MET A CA 1
ATOM 729 C C . MET A 1 91 ? 12.247 -12.749 -22.072 1.00 88.19 91 MET A C 1
ATOM 731 O O . MET A 1 91 ? 12.735 -12.955 -23.184 1.00 88.19 91 MET A O 1
ATOM 735 N N . LEU A 1 92 ? 12.363 -11.569 -21.462 1.00 87.25 92 LEU A N 1
ATOM 736 C CA . LEU A 1 92 ? 13.054 -10.430 -22.065 1.00 87.25 92 LEU A CA 1
ATOM 737 C C . LEU A 1 92 ? 14.556 -10.668 -22.184 1.00 87.25 92 LEU A C 1
ATOM 739 O O . LEU A 1 92 ? 15.135 -10.342 -23.217 1.00 87.25 92 LEU A O 1
ATOM 743 N N . SER A 1 93 ? 15.186 -11.276 -21.176 1.00 87.25 93 SER A N 1
ATOM 744 C CA . SER A 1 93 ? 16.623 -11.574 -21.200 1.00 87.25 93 SER A CA 1
ATOM 745 C C . SER A 1 93 ? 17.015 -12.567 -22.299 1.00 87.25 93 SER A C 1
ATOM 747 O O . SER A 1 93 ? 18.120 -12.480 -22.833 1.00 87.25 93 SER A O 1
ATOM 749 N N . ALA A 1 94 ? 16.101 -13.466 -22.683 1.00 86.44 94 ALA A N 1
ATOM 750 C CA . ALA A 1 94 ? 16.316 -14.428 -23.760 1.00 86.44 94 ALA A CA 1
ATOM 751 C C . ALA A 1 94 ? 16.340 -13.776 -25.156 1.00 86.44 94 ALA A C 1
ATOM 753 O O . ALA A 1 94 ? 16.948 -14.322 -26.075 1.00 86.44 94 ALA A O 1
ATOM 754 N N . VAL A 1 95 ? 15.696 -12.615 -25.317 1.00 87.62 95 VAL A N 1
ATOM 755 C CA . VAL A 1 95 ? 15.593 -11.890 -26.598 1.00 87.62 95 VAL A CA 1
ATOM 756 C C . VAL A 1 95 ? 16.519 -10.6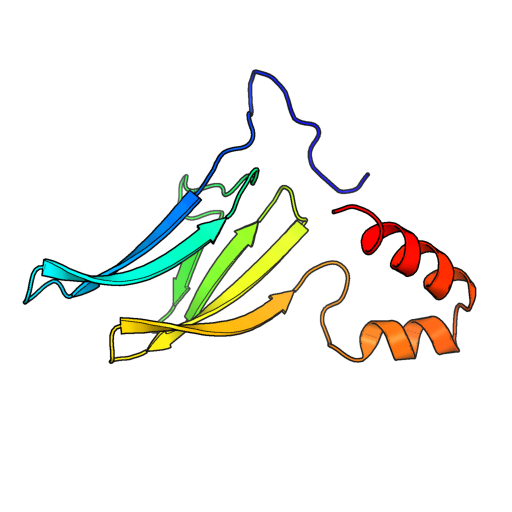70 -26.637 1.00 87.62 95 VAL A C 1
ATOM 758 O O . VAL A 1 95 ? 17.081 -10.350 -27.683 1.00 87.62 95 VAL A O 1
ATOM 761 N N . TYR A 1 96 ? 16.722 -10.014 -25.493 1.00 82.81 96 TYR A N 1
ATOM 762 C CA . TYR A 1 96 ? 17.513 -8.796 -25.335 1.00 82.81 96 TYR A CA 1
ATOM 763 C C . TYR A 1 96 ? 18.552 -8.975 -24.212 1.00 82.81 96 TYR A C 1
ATOM 765 O O . TYR A 1 96 ? 18.281 -8.646 -23.054 1.00 82.81 96 TYR A O 1
ATOM 773 N N . PRO A 1 97 ? 19.777 -9.440 -24.531 1.00 72.69 97 PRO A N 1
ATOM 774 C CA . PRO A 1 97 ? 20.823 -9.712 -23.535 1.00 72.69 97 PRO A CA 1
ATOM 775 C C . PRO A 1 97 ? 21.217 -8.490 -22.691 1.00 72.69 97 PRO A C 1
ATOM 777 O O . PRO A 1 97 ? 21.725 -8.617 -21.579 1.00 72.69 97 PRO A O 1
ATOM 780 N N . GLU A 1 98 ? 20.975 -7.283 -23.205 1.00 74.56 98 GLU A N 1
ATOM 781 C CA . GLU A 1 98 ? 21.301 -6.027 -22.528 1.00 74.56 98 GLU A CA 1
ATOM 782 C C . GLU A 1 98 ? 20.442 -5.768 -21.279 1.00 74.56 98 GLU A C 1
ATOM 784 O O . GLU A 1 98 ? 20.911 -5.107 -20.354 1.00 74.56 98 GLU A O 1
ATOM 789 N N . VAL A 1 99 ? 19.246 -6.366 -21.197 1.00 68.31 99 VAL A N 1
ATOM 790 C CA . VAL A 1 99 ? 18.282 -6.203 -20.089 1.00 68.31 99 VAL A CA 1
ATOM 791 C C . VAL A 1 99 ? 18.810 -6.770 -18.759 1.00 68.31 99 VAL A C 1
ATOM 793 O O . VAL A 1 99 ? 18.407 -6.322 -17.684 1.00 68.31 99 VAL A O 1
ATOM 796 N N . GLN A 1 100 ? 19.776 -7.698 -18.795 1.00 59.66 100 GLN A N 1
ATOM 797 C CA . GLN A 1 100 ? 20.414 -8.220 -17.578 1.00 59.66 100 GLN A CA 1
ATOM 798 C C . GLN A 1 100 ? 21.254 -7.165 -16.833 1.00 59.66 100 GLN A C 1
ATOM 800 O O . GLN A 1 100 ? 21.382 -7.247 -15.611 1.00 59.66 100 GLN A O 1
ATOM 805 N N . ARG A 1 101 ? 21.808 -6.161 -17.533 1.00 53.88 101 ARG A N 1
ATOM 806 C CA . ARG A 1 101 ? 22.740 -5.184 -16.935 1.00 53.88 101 ARG A CA 1
ATOM 807 C C . ARG A 1 101 ? 22.057 -4.141 -16.047 1.00 53.88 101 ARG A C 1
ATOM 809 O O . ARG A 1 101 ? 22.627 -3.769 -15.027 1.00 53.88 101 ARG A O 1
ATOM 816 N N . ASP A 1 102 ? 20.829 -3.740 -16.370 1.00 55.47 102 ASP A N 1
ATOM 817 C CA . ASP A 1 102 ? 20.096 -2.700 -15.624 1.00 55.47 102 ASP A CA 1
ATOM 818 C C . ASP A 1 102 ? 19.425 -3.211 -14.339 1.00 55.47 102 ASP A C 1
ATOM 820 O O . ASP A 1 102 ? 18.914 -2.425 -13.542 1.00 55.47 102 ASP A O 1
ATOM 824 N N . SER A 1 103 ? 19.414 -4.531 -14.126 1.00 54.50 103 SER A N 1
ATOM 825 C CA . SER A 1 103 ? 18.749 -5.164 -12.980 1.00 54.50 103 SER A CA 1
ATOM 826 C C . SER A 1 103 ? 19.706 -5.440 -11.807 1.00 54.50 103 SER A C 1
ATOM 828 O O . SER A 1 103 ? 19.263 -5.522 -10.664 1.00 54.50 103 SER A O 1
ATOM 830 N N . GLN A 1 104 ? 21.023 -5.540 -12.048 1.00 45.19 104 GLN A N 1
ATOM 831 C CA . GLN A 1 104 ? 22.033 -5.732 -10.989 1.00 45.19 104 GLN A CA 1
ATOM 832 C C . GLN A 1 104 ? 22.386 -4.438 -10.243 1.00 45.19 104 GLN A C 1
ATOM 834 O O . GLN A 1 104 ? 22.718 -4.479 -9.061 1.00 45.19 104 GLN A O 1
ATOM 839 N N . THR A 1 105 ? 22.263 -3.280 -10.889 1.00 46.69 105 THR A N 1
ATOM 840 C CA . THR A 1 105 ? 22.523 -1.966 -10.278 1.00 46.69 105 THR A CA 1
ATOM 841 C C . THR A 1 105 ? 21.437 -1.516 -9.293 1.00 46.69 105 THR A C 1
ATOM 843 O O . THR A 1 105 ? 21.686 -0.605 -8.510 1.00 46.69 105 THR A O 1
ATOM 846 N N . GLY A 1 106 ? 20.265 -2.166 -9.271 1.00 43.94 106 GLY A N 1
ATOM 847 C CA . GLY A 1 106 ? 19.181 -1.894 -8.314 1.00 43.94 106 GLY A CA 1
ATOM 848 C C . GLY A 1 106 ? 19.229 -2.704 -7.009 1.00 43.94 106 GLY A C 1
ATOM 849 O O . GLY A 1 106 ? 18.555 -2.334 -6.056 1.00 43.94 106 GLY A O 1
ATOM 850 N N . MET A 1 107 ? 20.023 -3.784 -6.940 1.00 43.06 107 MET A N 1
ATOM 851 C CA . MET A 1 107 ? 20.201 -4.609 -5.725 1.00 43.06 107 MET A CA 1
ATOM 852 C C . MET A 1 107 ? 21.487 -4.290 -4.946 1.00 43.06 107 MET A C 1
ATOM 854 O O . MET A 1 107 ? 21.782 -4.927 -3.937 1.00 43.06 107 MET A O 1
ATOM 858 N N . ALA A 1 108 ? 22.252 -3.298 -5.400 1.00 30.95 108 ALA A N 1
ATOM 859 C CA . ALA A 1 108 ? 23.473 -2.836 -4.757 1.00 30.95 108 ALA A CA 1
ATOM 860 C C . ALA A 1 108 ? 23.286 -1.414 -4.210 1.00 30.95 108 ALA A C 1
ATOM 862 O O . ALA A 1 108 ? 23.914 -0.479 -4.691 1.00 30.95 108 ALA A O 1
ATOM 863 N N . ASN A 1 109 ? 22.406 -1.243 -3.224 1.00 30.81 109 ASN A N 1
ATOM 864 C CA . ASN A 1 109 ? 22.595 -0.220 -2.196 1.00 30.81 109 ASN A CA 1
ATOM 865 C C . ASN A 1 109 ? 21.789 -0.594 -0.937 1.00 30.81 109 ASN A C 1
ATOM 867 O O . ASN A 1 109 ? 20.577 -0.783 -1.057 1.00 30.81 109 ASN A O 1
ATOM 871 N N . PRO A 1 110 ? 22.451 -0.758 0.225 1.00 38.97 110 PRO A N 1
ATOM 872 C CA . PRO A 1 110 ? 21.793 -0.961 1.515 1.00 38.97 110 PRO A CA 1
ATOM 873 C C . PRO A 1 110 ? 21.070 0.296 2.020 1.00 38.97 110 PRO A C 1
ATOM 875 O O . PRO A 1 110 ? 21.394 1.411 1.544 1.00 38.97 110 PRO A O 1
#

InterPro domains:
  IPR019138 De-etiolated protein 1, Det1 [PF09737] (2-105)
  IPR019138 De-etiolated protein 1, Det1 [PTHR13374] (2-101)

Foldseek 3Di:
DQFDDADPVQWFDKDKDWFADPVVRDTQDIDIDGRFDWDPVVCPQW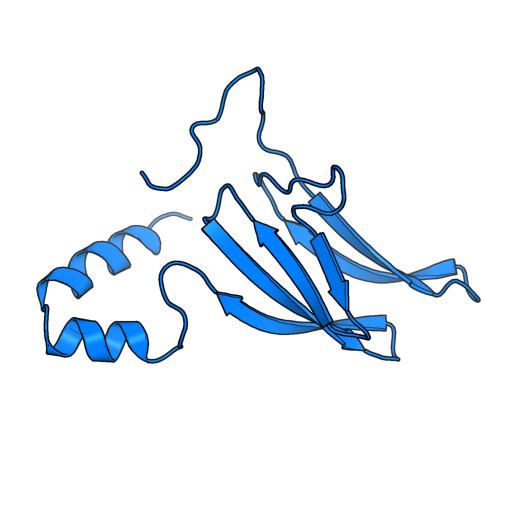DDDPQWIWGQGRRQQKIWIWGQDPSGYTDGDDIDGPHRDPCVLVVCCVVPVCSVVVVVVVVPDD

Radius of gyration: 16.94 Å; chains: 1; bounding box: 39×36×46 Å

Secondary structure (DSSP, 8-state):
--SPPPBTTB--EEEEEEEE-TTT--EEEEEEEEEE----GGGSSEEEETTEEEEEETTTTEEEEEEEPTTS-EEEEEEESS-SSTTHHHHHHHH-GGGGHHHHTTS---

Sequence (110 aa):
SESVTPNPRSPLEDYSLHIIDLHTGRLCDTRTFKCDKVILSHNQGLYLYKNILAILSVQQQTIHVFQVTAEGTFIDVRTIGRFCYEDDLLMLSAVYPEVQRDSQTGMANP